Protein AF-A0A921B9Q6-F1 (afdb_monomer_lite)

Secondary structure (DSSP, 8-state):
-HHHHHHTT-------------HHHHTTS-HHHHHHHHHHHHTSTT-S-EEE--TT---GGGHHHHHHHH-S-EEEHHHHHHHHHHHHTT--SSTT--GGGHHHHHHHHHHTSPP-

Foldseek 3Di:
DVVVCVVVPDDDPDDDDPPDPDLVVQLVPDQVNVLVVQCVRLVDPPDQEDEDEDPSHPNLVCLVVSCVVNVHDYHYPVQVVVLVVCVVVVNQADVVDGSVVRSVRVSVVVVPDDDD

Radius of gyration: 15.02 Å; chains: 1; bounding box: 40×31×40 Å

Structure (mmCIF, N/CA/C/O backbone):
data_AF-A0A921B9Q6-F1
#
_entry.id   AF-A0A921B9Q6-F1
#
loop_
_atom_site.group_PDB
_atom_site.id
_atom_site.type_symbol
_atom_site.label_atom_id
_atom_site.label_alt_id
_atom_site.label_comp_id
_atom_site.label_asym_id
_atom_site.label_entity_id
_atom_site.label_seq_id
_atom_site.pdbx_PDB_ins_code
_atom_site.Cartn_x
_atom_site.Cartn_y
_atom_site.Cartn_z
_atom_site.occupancy
_atom_site.B_iso_or_equiv
_atom_site.auth_seq_id
_atom_site.auth_comp_id
_atom_site.auth_asym_id
_atom_site.auth_atom_id
_atom_site.pdbx_PDB_model_num
ATOM 1 N N . MET A 1 1 ? 5.176 -13.291 -0.754 1.00 80.06 1 MET A N 1
ATOM 2 C CA . MET A 1 1 ? 3.996 -12.389 -0.648 1.00 80.06 1 MET A CA 1
ATOM 3 C C . MET A 1 1 ? 3.135 -12.474 -1.896 1.00 80.06 1 MET A C 1
ATOM 5 O O . MET A 1 1 ? 2.001 -12.905 -1.772 1.00 80.06 1 MET A O 1
ATOM 9 N N . ARG A 1 2 ? 3.665 -12.094 -3.071 1.00 84.75 2 ARG A N 1
ATOM 10 C CA . ARG A 1 2 ? 2.978 -12.239 -4.364 1.00 84.75 2 ARG A CA 1
ATOM 11 C C . ARG A 1 2 ? 2.432 -13.653 -4.559 1.00 84.75 2 ARG A C 1
ATOM 13 O O . ARG A 1 2 ? 1.251 -13.804 -4.825 1.00 84.75 2 ARG A O 1
ATOM 20 N N . ASP A 1 3 ? 3.266 -14.660 -4.323 1.00 88.06 3 ASP A N 1
ATOM 21 C CA . ASP A 1 3 ? 2.885 -16.062 -4.532 1.00 88.06 3 ASP A CA 1
ATOM 22 C C . ASP A 1 3 ? 1.708 -16.483 -3.648 1.00 88.06 3 ASP A C 1
ATOM 24 O O . ASP A 1 3 ? 0.792 -17.143 -4.119 1.00 88.06 3 ASP A O 1
ATOM 28 N N . ASN A 1 4 ? 1.662 -16.015 -2.397 1.00 87.56 4 ASN A N 1
ATOM 29 C CA . ASN A 1 4 ? 0.531 -16.286 -1.508 1.00 87.56 4 ASN A CA 1
ATOM 30 C C . ASN A 1 4 ? -0.766 -15.663 -2.042 1.00 87.56 4 ASN A C 1
ATOM 32 O O . ASN A 1 4 ? -1.812 -16.291 -1.946 1.00 87.56 4 ASN A O 1
ATOM 36 N N . LEU A 1 5 ? -0.704 -14.454 -2.616 1.00 86.75 5 LEU A N 1
ATOM 37 C CA . LEU A 1 5 ? -1.872 -13.806 -3.221 1.00 86.75 5 LEU A CA 1
ATOM 38 C C . LEU A 1 5 ? -2.333 -14.544 -4.484 1.00 86.75 5 LEU A C 1
ATOM 40 O O . LEU A 1 5 ? -3.530 -14.761 -4.643 1.00 86.75 5 LEU A O 1
ATOM 44 N N . LEU A 1 6 ? -1.394 -14.990 -5.326 1.00 89.88 6 LEU A N 1
ATOM 45 C CA . LEU A 1 6 ? -1.701 -15.810 -6.502 1.00 89.88 6 LEU A CA 1
ATOM 46 C C . LEU A 1 6 ? -2.385 -17.125 -6.096 1.00 89.88 6 LEU A C 1
ATOM 48 O O . LEU A 1 6 ? -3.411 -17.488 -6.659 1.00 89.88 6 LEU A O 1
ATOM 52 N N . VAL A 1 7 ? -1.867 -17.806 -5.069 1.00 92.94 7 VAL A N 1
ATOM 53 C CA . VAL A 1 7 ? -2.465 -19.040 -4.527 1.00 92.94 7 VAL A CA 1
ATOM 54 C C . VAL A 1 7 ? -3.850 -18.786 -3.922 1.00 92.94 7 VAL A C 1
ATOM 56 O O . VAL A 1 7 ? -4.720 -19.647 -4.005 1.00 92.94 7 VAL A O 1
ATOM 59 N N . SER A 1 8 ? -4.087 -17.607 -3.342 1.00 89.50 8 SER A N 1
ATOM 60 C CA . SER A 1 8 ? -5.410 -17.191 -2.855 1.00 89.50 8 SER A CA 1
ATOM 61 C C . SER A 1 8 ? -6.388 -16.773 -3.964 1.00 89.50 8 SER A C 1
ATOM 63 O O . SER A 1 8 ? -7.516 -16.408 -3.646 1.00 89.50 8 SER A O 1
ATOM 65 N N . GLY A 1 9 ? -5.987 -16.834 -5.239 1.00 90.25 9 GLY A N 1
ATOM 66 C CA . GLY A 1 9 ? -6.853 -16.551 -6.385 1.00 90.25 9 GLY A CA 1
ATOM 67 C C . GLY A 1 9 ? -6.875 -15.091 -6.843 1.00 90.25 9 GLY A C 1
ATOM 68 O O . GLY A 1 9 ? -7.746 -14.729 -7.625 1.00 90.25 9 GLY A O 1
ATOM 69 N N . PHE A 1 10 ? -5.945 -14.249 -6.380 1.00 88.69 10 PHE A N 1
ATOM 70 C CA . PHE A 1 10 ? -5.804 -12.880 -6.885 1.00 88.69 10 PHE A CA 1
ATOM 71 C C . PHE A 1 10 ? -4.911 -12.837 -8.123 1.00 88.69 10 PHE A C 1
ATOM 73 O O . PHE A 1 10 ? -3.843 -13.449 -8.143 1.00 88.69 10 PHE A O 1
ATOM 80 N N . GLU A 1 11 ? -5.285 -12.033 -9.115 1.00 91.31 11 GLU A N 1
ATOM 81 C CA . GLU A 1 11 ? -4.403 -11.710 -10.234 1.00 91.31 11 GLU A CA 1
ATOM 82 C C . GLU A 1 11 ? -3.451 -10.573 -9.855 1.00 91.31 11 GLU A C 1
ATOM 84 O O . GLU A 1 11 ? -3.862 -9.532 -9.347 1.00 91.31 11 GLU A O 1
ATOM 89 N N . ILE A 1 12 ? -2.152 -10.776 -10.095 1.00 91.19 12 ILE A N 1
ATOM 90 C CA . ILE A 1 12 ? -1.110 -9.781 -9.810 1.00 91.19 12 ILE A CA 1
ATOM 91 C C . ILE A 1 12 ? -0.368 -9.465 -11.118 1.00 91.19 12 ILE A C 1
ATOM 93 O O . ILE A 1 12 ? 0.695 -10.048 -11.373 1.00 91.19 12 ILE A O 1
ATOM 97 N N . PRO A 1 13 ? -0.913 -8.575 -11.971 1.00 90.06 13 PRO A N 1
ATOM 98 C CA . PRO A 1 13 ? -0.345 -8.280 -13.290 1.00 90.06 13 PRO A CA 1
ATOM 99 C C . PRO A 1 13 ? 0.977 -7.509 -13.201 1.00 90.06 13 PRO A C 1
ATOM 101 O O . PRO A 1 13 ? 1.831 -7.609 -14.082 1.00 90.06 13 PRO A O 1
ATOM 104 N N . VAL A 1 14 ? 1.184 -6.759 -12.115 1.00 91.00 14 VAL A N 1
ATOM 105 C CA . VAL A 1 14 ? 2.367 -5.925 -11.908 1.00 91.00 14 VAL A CA 1
ATOM 106 C C . VAL A 1 14 ? 2.777 -5.904 -10.438 1.00 91.00 14 VAL A C 1
ATOM 108 O O . VAL A 1 14 ? 1.954 -5.989 -9.530 1.00 91.00 14 VAL A O 1
ATOM 111 N N . THR A 1 15 ? 4.078 -5.771 -10.202 1.00 90.94 15 THR A N 1
ATOM 112 C CA . THR A 1 15 ? 4.654 -5.533 -8.877 1.00 90.94 15 THR A CA 1
ATOM 113 C C . THR A 1 15 ? 5.704 -4.440 -8.972 1.00 90.94 15 THR A C 1
ATOM 115 O O . THR A 1 15 ? 6.477 -4.425 -9.928 1.00 90.94 15 THR A O 1
ATOM 118 N N . GLY A 1 16 ? 5.766 -3.570 -7.966 1.00 89.44 16 GLY A N 1
ATOM 119 C CA . GLY A 1 16 ? 6.840 -2.593 -7.801 1.00 89.44 16 GLY A CA 1
ATOM 120 C C . GLY A 1 16 ? 7.458 -2.681 -6.411 1.00 89.44 16 GLY A C 1
ATOM 121 O O . GLY A 1 16 ? 6.831 -3.170 -5.470 1.00 89.44 16 GLY A O 1
ATOM 122 N N . SER A 1 17 ? 8.703 -2.232 -6.300 1.00 89.31 17 SER A N 1
ATOM 123 C CA . SER A 1 17 ? 9.457 -2.166 -5.052 1.00 89.31 17 SER A CA 1
ATOM 124 C C . SER A 1 17 ? 10.441 -1.004 -5.129 1.00 89.31 17 SER A C 1
ATOM 126 O O . SER A 1 17 ? 10.955 -0.710 -6.206 1.00 89.31 17 SER A O 1
ATOM 128 N N . PHE A 1 18 ? 10.727 -0.381 -3.987 1.00 87.81 18 PHE A N 1
ATOM 129 C CA . PHE A 1 18 ? 11.846 0.556 -3.854 1.00 87.81 18 PHE A CA 1
ATOM 130 C C . PHE A 1 18 ? 13.202 -0.166 -3.784 1.00 87.81 18 PHE A C 1
ATOM 132 O O . PHE A 1 18 ? 14.233 0.487 -3.855 1.00 87.81 18 PHE A O 1
ATOM 139 N N . PHE A 1 19 ? 13.198 -1.503 -3.665 1.00 88.38 19 PHE A N 1
ATOM 140 C CA . PHE A 1 19 ? 14.391 -2.356 -3.547 1.00 88.38 19 PHE A CA 1
ATOM 141 C C . PHE A 1 19 ? 15.352 -1.936 -2.426 1.00 88.38 19 PHE A C 1
ATOM 143 O O . PHE A 1 19 ? 16.535 -2.256 -2.469 1.00 88.38 19 PHE A O 1
ATOM 150 N N . GLU A 1 20 ? 14.822 -1.263 -1.407 1.00 88.81 20 GLU A N 1
ATOM 151 C CA . GLU A 1 20 ? 15.571 -0.865 -0.226 1.00 88.81 20 GLU A CA 1
ATOM 152 C C . GLU A 1 20 ? 15.522 -1.980 0.822 1.00 88.81 20 GLU A C 1
ATOM 154 O O . GLU A 1 20 ? 14.452 -2.508 1.135 1.00 88.81 20 GLU A O 1
ATOM 159 N N . SER A 1 21 ? 16.694 -2.349 1.331 1.00 88.00 21 SER A N 1
ATOM 160 C CA . SER A 1 21 ? 16.873 -3.421 2.313 1.00 88.00 21 SER A CA 1
ATOM 161 C C . SER A 1 21 ? 17.030 -2.906 3.742 1.00 88.00 21 SER A C 1
ATOM 163 O O . SER A 1 21 ? 16.849 -3.679 4.679 1.00 88.00 21 SER A O 1
ATOM 165 N N . ASP A 1 22 ? 17.382 -1.630 3.917 1.00 88.31 22 ASP A N 1
ATOM 166 C CA . ASP A 1 22 ? 17.493 -1.008 5.234 1.00 88.31 22 ASP A CA 1
ATOM 167 C C . ASP A 1 22 ? 16.138 -0.447 5.684 1.00 88.31 22 ASP A C 1
ATOM 169 O O . ASP A 1 22 ? 15.663 0.577 5.183 1.00 88.31 22 ASP A O 1
ATOM 173 N N . ASP A 1 23 ? 15.536 -1.082 6.690 1.00 85.56 23 ASP A N 1
ATOM 174 C CA . ASP A 1 23 ? 14.266 -0.648 7.267 1.00 85.56 23 ASP A CA 1
ATOM 175 C C . ASP A 1 23 ? 14.302 0.817 7.738 1.00 85.56 23 ASP A C 1
ATOM 177 O O . ASP A 1 23 ? 13.310 1.530 7.574 1.00 85.56 23 ASP A O 1
ATOM 181 N N . PHE A 1 24 ? 15.426 1.334 8.251 1.00 87.94 24 PHE A N 1
ATOM 182 C CA . PHE A 1 24 ? 15.524 2.743 8.649 1.00 87.94 24 PHE A CA 1
ATOM 183 C C . PHE A 1 24 ? 15.416 3.690 7.457 1.00 87.94 24 PHE A C 1
ATOM 185 O O . PHE A 1 24 ? 14.918 4.811 7.600 1.00 87.94 24 PHE A O 1
ATOM 192 N N . VAL A 1 25 ? 15.911 3.285 6.289 1.00 87.19 25 VAL A N 1
ATOM 193 C CA . VAL A 1 25 ? 15.759 4.057 5.051 1.00 87.19 25 VAL A CA 1
ATOM 194 C C . VAL A 1 25 ? 14.322 3.942 4.558 1.00 87.19 25 VAL A C 1
ATOM 196 O O . VAL A 1 25 ? 13.700 4.969 4.295 1.00 87.19 25 VAL A O 1
ATOM 199 N N . VAL A 1 26 ? 13.750 2.735 4.560 1.00 86.69 26 VAL A N 1
ATOM 200 C CA . VAL A 1 26 ? 12.349 2.486 4.184 1.00 86.69 26 VAL A CA 1
ATOM 201 C C . VAL A 1 26 ? 11.377 3.372 4.970 1.00 86.69 26 VAL A C 1
ATOM 203 O O . VAL A 1 26 ? 10.496 3.998 4.380 1.00 86.69 26 VAL A O 1
ATOM 206 N N . GLY A 1 27 ? 11.558 3.492 6.289 1.00 86.00 27 GLY A N 1
ATOM 207 C CA . GLY A 1 27 ? 10.709 4.332 7.144 1.00 86.00 27 GLY A CA 1
ATOM 208 C C . GLY A 1 27 ? 10.828 5.836 6.881 1.00 86.00 27 GLY A C 1
ATOM 209 O O . GLY A 1 27 ? 9.964 6.609 7.298 1.00 86.00 27 GLY A O 1
ATOM 210 N N . ARG A 1 28 ? 11.878 6.264 6.173 1.00 88.94 28 ARG A N 1
ATOM 211 C CA . ARG A 1 28 ? 12.142 7.660 5.803 1.00 88.94 28 ARG A CA 1
ATOM 212 C C . ARG A 1 28 ? 11.844 7.969 4.340 1.00 88.94 28 ARG A C 1
ATOM 214 O O . ARG A 1 28 ? 11.991 9.128 3.963 1.00 88.94 28 ARG A O 1
ATOM 221 N N . ILE A 1 29 ? 11.407 6.984 3.550 1.00 88.88 29 ILE A N 1
ATOM 222 C CA . ILE A 1 29 ? 10.953 7.233 2.180 1.00 88.88 29 ILE A CA 1
ATOM 223 C C . ILE A 1 29 ? 9.862 8.305 2.225 1.00 88.88 29 ILE A C 1
ATOM 225 O O . ILE A 1 29 ? 8.961 8.278 3.072 1.00 88.88 29 ILE A O 1
ATOM 229 N N . ASP A 1 30 ? 10.015 9.277 1.335 1.00 90.81 30 ASP A N 1
ATOM 230 C CA . ASP A 1 30 ? 9.143 10.431 1.255 1.00 90.81 30 ASP A CA 1
ATOM 231 C C . ASP A 1 30 ? 7.706 10.012 0.873 1.00 90.81 30 ASP A C 1
ATOM 233 O O . ASP A 1 30 ? 7.528 9.184 -0.030 1.00 90.81 30 ASP A O 1
ATOM 237 N N . PRO A 1 31 ? 6.669 10.547 1.546 1.00 88.75 31 PRO A N 1
ATOM 238 C CA . PRO A 1 31 ? 5.283 10.214 1.237 1.00 88.75 31 PRO A CA 1
ATOM 239 C C . PRO A 1 31 ? 4.877 10.496 -0.216 1.00 88.75 31 PRO A C 1
ATOM 241 O O . PRO A 1 31 ? 4.138 9.696 -0.787 1.00 88.75 31 PRO A O 1
ATOM 244 N N . GLU A 1 32 ? 5.378 11.560 -0.850 1.00 89.44 32 GLU A N 1
ATOM 245 C CA . GLU A 1 32 ? 5.067 11.850 -2.256 1.00 89.44 32 GLU A CA 1
ATOM 246 C C . GLU A 1 32 ? 5.703 10.800 -3.173 1.00 89.44 32 GLU A C 1
ATOM 248 O O . GLU A 1 32 ? 5.052 10.293 -4.081 1.00 89.44 32 GLU A O 1
ATOM 253 N N . SER A 1 33 ? 6.925 10.353 -2.866 1.00 91.88 33 SER A N 1
ATOM 254 C CA . SER A 1 33 ? 7.573 9.265 -3.619 1.00 91.88 33 SER A CA 1
ATOM 255 C C . SER A 1 33 ? 6.772 7.960 -3.552 1.00 91.88 33 SER A C 1
ATOM 257 O O . SER A 1 33 ? 6.664 7.223 -4.535 1.00 91.88 33 SER A O 1
ATOM 259 N N . ILE A 1 34 ? 6.183 7.655 -2.391 1.00 90.56 34 ILE A N 1
ATOM 260 C CA . ILE A 1 34 ? 5.294 6.498 -2.229 1.00 90.56 34 ILE A CA 1
ATOM 261 C C . ILE A 1 34 ? 4.008 6.703 -3.035 1.00 90.56 34 ILE A C 1
ATOM 263 O O . ILE A 1 34 ? 3.552 5.770 -3.700 1.00 90.56 34 ILE A O 1
ATOM 267 N N . LEU A 1 35 ? 3.425 7.903 -2.992 1.00 89.56 35 LEU A N 1
ATOM 268 C CA . LEU A 1 35 ? 2.214 8.242 -3.731 1.00 89.56 35 LEU A CA 1
ATOM 269 C C . LEU A 1 35 ? 2.414 8.063 -5.241 1.00 89.56 35 LEU A C 1
ATOM 271 O O . LEU A 1 35 ? 1.650 7.317 -5.858 1.00 89.56 35 LEU A O 1
ATOM 275 N N . GLU A 1 36 ? 3.481 8.638 -5.797 1.00 91.69 36 GLU A N 1
ATOM 276 C CA . GLU A 1 36 ? 3.870 8.502 -7.204 1.00 91.69 36 GLU A CA 1
ATOM 277 C C . GLU A 1 36 ? 4.068 7.034 -7.602 1.00 91.69 36 GLU A C 1
ATOM 279 O O . GLU A 1 36 ? 3.577 6.584 -8.641 1.00 91.69 36 GLU A O 1
ATOM 284 N N . ALA A 1 37 ? 4.758 6.250 -6.765 1.00 91.12 37 ALA A N 1
ATOM 285 C CA . ALA A 1 37 ? 4.982 4.833 -7.031 1.00 91.12 37 ALA A CA 1
ATOM 286 C C . ALA A 1 37 ? 3.662 4.056 -7.106 1.00 91.12 37 ALA A C 1
ATOM 288 O O . ALA A 1 37 ? 3.482 3.215 -7.993 1.00 91.12 37 ALA A O 1
ATOM 289 N N . ILE A 1 38 ? 2.722 4.342 -6.202 1.00 90.25 38 ILE A N 1
ATOM 290 C CA . ILE A 1 38 ? 1.424 3.676 -6.224 1.00 90.25 38 ILE A CA 1
ATOM 291 C C . ILE A 1 38 ? 0.588 4.143 -7.419 1.00 90.25 38 ILE A C 1
ATOM 293 O O . ILE A 1 38 ? -0.050 3.312 -8.062 1.00 90.25 38 ILE A O 1
ATOM 297 N N . GLU A 1 39 ? 0.600 5.434 -7.750 1.00 90.06 39 GLU A N 1
ATOM 298 C CA . GLU A 1 39 ? -0.104 5.965 -8.921 1.00 90.06 39 GLU A CA 1
ATOM 299 C C . GLU A 1 39 ? 0.391 5.323 -10.211 1.00 90.06 39 GLU A C 1
ATOM 301 O O . GLU A 1 39 ? -0.406 4.835 -11.009 1.00 90.06 39 GLU A O 1
ATOM 306 N N . LYS A 1 40 ? 1.710 5.220 -10.375 1.00 90.94 40 LYS A N 1
ATOM 307 C CA . LYS A 1 40 ? 2.331 4.596 -11.543 1.00 90.94 40 LYS A CA 1
ATOM 308 C C . LYS A 1 40 ? 1.891 3.144 -11.739 1.00 90.94 40 LYS A C 1
ATOM 310 O O . LYS A 1 40 ? 1.690 2.708 -12.870 1.00 90.94 40 LYS A O 1
ATOM 315 N N . ILE A 1 41 ? 1.744 2.389 -10.651 1.00 90.50 41 ILE A N 1
ATOM 316 C CA . ILE A 1 41 ? 1.292 0.990 -10.690 1.00 90.50 41 ILE A CA 1
ATOM 317 C C . ILE A 1 41 ? -0.225 0.911 -10.909 1.00 90.50 41 ILE A C 1
ATOM 319 O O . ILE A 1 41 ? -0.695 0.119 -11.727 1.00 90.50 41 ILE A O 1
ATOM 323 N N . GLY A 1 42 ? -0.991 1.731 -10.189 1.00 87.81 42 GLY A N 1
ATOM 324 C CA . GLY A 1 42 ? -2.452 1.713 -10.186 1.00 87.81 42 GLY A CA 1
ATOM 325 C C . GLY A 1 42 ? -3.103 2.339 -11.421 1.00 87.81 42 GLY A C 1
ATOM 326 O O . GLY A 1 42 ? -4.255 2.024 -11.721 1.00 87.81 42 GLY A O 1
ATOM 327 N N . ALA A 1 43 ? -2.373 3.165 -12.175 1.00 88.06 43 ALA A N 1
ATOM 328 C CA . ALA A 1 43 ? -2.834 3.763 -13.429 1.00 88.06 43 ALA A CA 1
ATOM 329 C C . ALA A 1 43 ? -3.054 2.735 -14.552 1.00 88.06 43 ALA A C 1
ATOM 331 O O . ALA A 1 43 ? -3.687 3.050 -15.560 1.00 88.06 43 ALA A O 1
ATOM 332 N N . ARG A 1 44 ? -2.557 1.501 -14.406 1.00 87.19 44 ARG A N 1
ATOM 333 C CA . ARG A 1 44 ? -2.793 0.458 -15.405 1.00 87.19 44 ARG A CA 1
ATOM 334 C C . ARG A 1 44 ? -4.263 0.044 -15.439 1.00 87.19 44 ARG A C 1
ATOM 336 O O . ARG A 1 44 ? -4.920 -0.069 -14.406 1.00 87.19 44 ARG A O 1
ATOM 343 N N . VAL A 1 45 ? -4.768 -0.210 -16.642 1.00 85.06 45 VAL A N 1
ATOM 344 C CA . VAL A 1 45 ? -6.171 -0.587 -16.879 1.00 85.06 45 VAL A CA 1
ATOM 345 C C . VAL A 1 45 ? -6.517 -1.988 -16.373 1.00 85.06 45 VAL A C 1
ATOM 347 O O . VAL A 1 45 ? -7.675 -2.246 -16.086 1.00 85.06 45 VAL A O 1
ATOM 350 N N . ASP A 1 46 ? -5.521 -2.864 -16.230 1.00 87.00 46 ASP A N 1
ATOM 351 C CA . ASP A 1 46 ? -5.649 -4.250 -15.762 1.00 87.00 46 ASP A CA 1
ATOM 352 C C . ASP A 1 46 ? -5.533 -4.391 -14.234 1.00 87.00 46 ASP A C 1
ATOM 354 O O . ASP A 1 46 ? -5.433 -5.500 -13.719 1.00 87.00 46 ASP A O 1
ATOM 358 N N . CYS A 1 47 ? -5.530 -3.275 -13.500 1.00 85.75 47 CYS A N 1
ATOM 359 C CA . CYS A 1 47 ? -5.463 -3.259 -12.041 1.00 85.75 47 CYS A CA 1
ATOM 360 C C . CYS A 1 47 ? -6.762 -2.706 -11.448 1.00 85.75 47 CYS A C 1
ATOM 362 O O . CYS A 1 47 ? -7.068 -1.534 -11.666 1.00 85.75 47 CYS A O 1
ATOM 364 N N . ASP A 1 48 ? -7.450 -3.476 -10.608 1.00 83.06 48 ASP A N 1
ATOM 365 C CA . ASP A 1 48 ? -8.617 -2.992 -9.848 1.00 83.06 48 ASP A CA 1
ATOM 366 C C . ASP A 1 48 ? -8.225 -2.185 -8.600 1.00 83.06 48 ASP A C 1
ATOM 368 O O . ASP A 1 48 ? -9.001 -1.386 -8.081 1.00 83.06 48 ASP A O 1
ATOM 372 N N . GLY A 1 49 ? -6.991 -2.360 -8.125 1.00 84.06 49 GLY A N 1
ATOM 373 C CA . GLY A 1 49 ? -6.480 -1.688 -6.939 1.00 84.06 49 GLY A CA 1
ATOM 374 C C . GLY A 1 49 ? -4.987 -1.910 -6.746 1.00 84.06 49 GLY A C 1
ATOM 375 O O . GLY A 1 49 ? -4.342 -2.643 -7.497 1.00 84.06 49 GLY A O 1
ATOM 376 N N . VAL A 1 50 ? -4.426 -1.267 -5.720 1.00 86.06 50 VAL A N 1
ATOM 377 C CA . VAL A 1 50 ? -3.025 -1.471 -5.332 1.00 86.06 50 VAL A CA 1
ATOM 378 C C . VAL A 1 50 ? -2.937 -1.920 -3.884 1.00 86.06 50 VAL A C 1
ATOM 380 O O . VAL A 1 50 ? -3.522 -1.313 -2.984 1.00 86.06 50 VAL A O 1
ATOM 383 N N . PHE A 1 51 ? -2.169 -2.988 -3.673 1.00 85.44 51 PHE A N 1
ATOM 384 C CA . PHE A 1 51 ? -1.874 -3.530 -2.360 1.00 85.44 51 PHE A CA 1
ATOM 385 C C . PHE A 1 51 ? -0.458 -3.164 -1.917 1.00 85.44 51 PHE A C 1
ATOM 387 O O . PHE A 1 51 ? 0.516 -3.542 -2.570 1.00 85.44 51 PHE A O 1
ATOM 394 N N . VAL A 1 52 ? -0.330 -2.473 -0.781 1.00 85.69 52 VAL A N 1
ATOM 395 C CA . VAL A 1 52 ? 0.974 -2.073 -0.228 1.00 85.69 52 VAL A CA 1
ATOM 396 C C . VAL A 1 52 ? 1.314 -2.929 0.990 1.00 85.69 52 VAL A C 1
ATOM 398 O O . VAL A 1 52 ? 0.555 -3.002 1.960 1.00 85.69 52 VAL A O 1
ATOM 401 N N . SER A 1 53 ? 2.467 -3.605 0.936 1.00 81.31 53 SER A N 1
ATOM 402 C CA . SER A 1 53 ? 2.811 -4.674 1.882 1.00 81.31 53 SER A CA 1
ATOM 403 C C . SER A 1 53 ? 3.963 -4.388 2.840 1.00 81.31 53 SER A C 1
ATOM 405 O O . SER A 1 53 ? 4.305 -5.278 3.619 1.00 81.31 53 SER A O 1
ATOM 407 N N . CYS A 1 54 ? 4.618 -3.235 2.753 1.00 77.31 54 CYS A N 1
ATOM 408 C CA . CYS A 1 54 ? 5.746 -2.931 3.625 1.00 77.31 54 CYS A CA 1
ATOM 409 C C . CYS A 1 54 ? 5.234 -2.388 4.965 1.00 77.31 54 CYS A C 1
ATOM 411 O O . CYS A 1 54 ? 4.498 -1.406 4.999 1.00 77.31 54 CYS A O 1
ATOM 413 N N . THR A 1 55 ? 5.604 -3.049 6.062 1.00 70.56 55 THR A N 1
ATOM 414 C CA . THR A 1 55 ? 5.171 -2.701 7.423 1.00 70.56 55 THR A CA 1
ATOM 415 C C . THR A 1 55 ? 5.760 -1.385 7.914 1.00 70.56 55 THR A C 1
ATOM 417 O O . THR A 1 55 ? 5.135 -0.745 8.753 1.00 70.56 55 THR A O 1
ATOM 420 N N . ASN A 1 56 ? 6.922 -0.982 7.388 1.00 78.62 56 ASN A N 1
ATOM 421 C CA . ASN A 1 56 ? 7.627 0.229 7.806 1.00 78.62 56 ASN A CA 1
ATOM 422 C C . ASN A 1 56 ? 7.357 1.447 6.903 1.00 78.62 56 ASN A 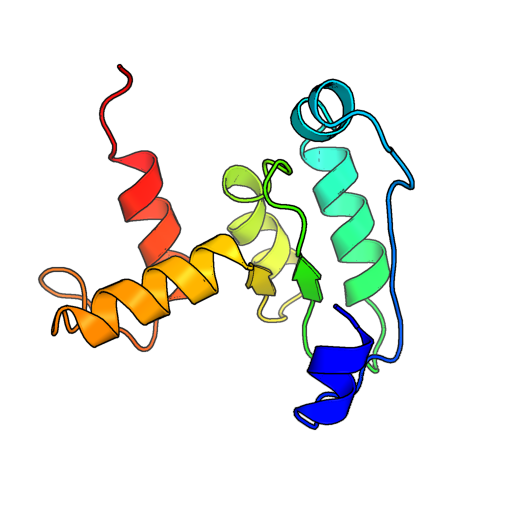C 1
ATOM 424 O O . ASN A 1 56 ? 7.865 2.534 7.156 1.00 78.62 56 ASN A O 1
ATOM 428 N N . LEU A 1 57 ? 6.565 1.281 5.840 1.00 79.06 57 LEU A N 1
ATOM 429 C CA . LEU A 1 57 ? 6.271 2.346 4.886 1.00 79.06 57 LEU A CA 1
ATOM 430 C C . LEU A 1 57 ? 5.115 3.214 5.405 1.00 79.06 57 LEU A C 1
ATOM 432 O O . LEU A 1 57 ? 4.020 2.716 5.680 1.00 79.06 57 LEU A O 1
ATOM 436 N N . ARG A 1 58 ? 5.343 4.524 5.526 1.00 79.88 58 ARG A N 1
ATOM 437 C CA . ARG A 1 58 ? 4.373 5.484 6.082 1.00 79.88 58 ARG A CA 1
ATOM 438 C C . ARG A 1 58 ? 3.340 5.901 5.040 1.00 79.88 58 ARG A C 1
ATOM 440 O O . ARG A 1 58 ? 3.369 7.008 4.522 1.00 79.88 58 ARG A O 1
ATOM 447 N N . VAL A 1 59 ? 2.443 4.981 4.712 1.00 77.81 59 VAL A N 1
ATOM 448 C CA . VAL A 1 59 ? 1.453 5.190 3.645 1.00 77.81 59 VAL A CA 1
ATOM 449 C C . VAL A 1 59 ? 0.144 5.767 4.181 1.00 77.81 59 VAL A C 1
ATOM 451 O O . VAL A 1 59 ? -0.581 6.380 3.414 1.00 77.81 59 VAL A O 1
ATOM 454 N N . ALA A 1 60 ? -0.145 5.631 5.481 1.00 77.69 60 ALA A N 1
ATOM 455 C CA . ALA A 1 60 ? -1.422 6.031 6.087 1.00 77.69 60 ALA A CA 1
ATOM 456 C C . ALA A 1 60 ? -1.866 7.455 5.700 1.00 77.69 60 ALA A C 1
ATOM 458 O O . ALA A 1 60 ? -2.974 7.642 5.206 1.00 77.69 60 ALA A O 1
ATOM 459 N N . SER A 1 61 ? -0.957 8.429 5.807 1.00 79.69 61 SER A N 1
ATOM 460 C CA . SER A 1 61 ? -1.239 9.846 5.549 1.00 79.69 61 SER A CA 1
ATOM 461 C C . SER A 1 61 ? -1.535 10.192 4.088 1.00 79.69 61 SER A C 1
ATOM 463 O O . SER A 1 61 ? -2.019 11.284 3.815 1.00 79.69 61 SER A O 1
ATOM 465 N N . ILE A 1 62 ? -1.224 9.308 3.136 1.00 82.50 62 ILE A N 1
ATOM 466 C CA . ILE A 1 62 ? -1.397 9.581 1.702 1.00 82.50 62 ILE A CA 1
ATOM 467 C C . ILE A 1 62 ? -2.523 8.773 1.063 1.00 82.50 62 ILE A C 1
ATOM 469 O O . ILE A 1 62 ? -2.796 9.008 -0.108 1.00 82.50 62 ILE A O 1
ATOM 473 N N . ILE A 1 63 ? -3.172 7.845 1.786 1.00 79.75 63 ILE A N 1
ATOM 474 C CA . ILE A 1 63 ? -4.178 6.904 1.241 1.00 79.75 63 ILE A CA 1
ATOM 475 C C . ILE A 1 63 ? -5.372 7.621 0.619 1.00 79.75 63 ILE A C 1
ATOM 477 O O . ILE A 1 63 ? -5.821 7.230 -0.454 1.00 79.75 63 ILE A O 1
ATOM 481 N N . GLU A 1 64 ? -5.881 8.665 1.260 1.00 78.38 64 GLU A N 1
ATOM 482 C CA . GLU A 1 64 ? -7.073 9.359 0.764 1.00 78.38 64 GLU A CA 1
ATOM 483 C C . GLU A 1 64 ? -6.776 10.100 -0.538 1.00 78.38 64 GLU A C 1
ATOM 485 O O . GLU A 1 64 ? -7.492 9.940 -1.526 1.00 78.38 64 GLU A O 1
ATOM 490 N N . THR A 1 65 ? -5.656 10.828 -0.587 1.00 82.81 65 THR A N 1
ATOM 491 C CA . THR A 1 65 ? -5.156 11.485 -1.806 1.00 82.81 65 THR A CA 1
ATOM 492 C C . THR A 1 65 ? -4.988 10.481 -2.942 1.00 82.81 65 THR A C 1
ATOM 494 O O . THR A 1 65 ? -5.388 10.694 -4.083 1.00 82.81 65 THR A O 1
ATOM 497 N N . ALA A 1 66 ? -4.410 9.347 -2.596 1.00 82.88 66 ALA A N 1
ATOM 498 C CA . ALA A 1 66 ? -4.163 8.209 -3.444 1.00 82.88 66 ALA A CA 1
ATOM 499 C C . ALA A 1 66 ? -5.418 7.573 -4.066 1.00 82.88 66 ALA A C 1
ATOM 501 O O . ALA A 1 66 ? -5.413 7.235 -5.255 1.00 82.88 66 ALA A O 1
ATOM 502 N N . GLU A 1 67 ? -6.458 7.359 -3.263 1.00 79.94 67 GLU A N 1
ATOM 503 C CA . GLU A 1 67 ? -7.748 6.825 -3.703 1.00 79.94 67 GLU A CA 1
ATOM 504 C C . GLU A 1 67 ? -8.492 7.850 -4.555 1.00 79.94 67 GLU A C 1
ATOM 506 O O . GLU A 1 67 ? -8.978 7.507 -5.632 1.00 79.94 67 GLU A O 1
ATOM 511 N N . AL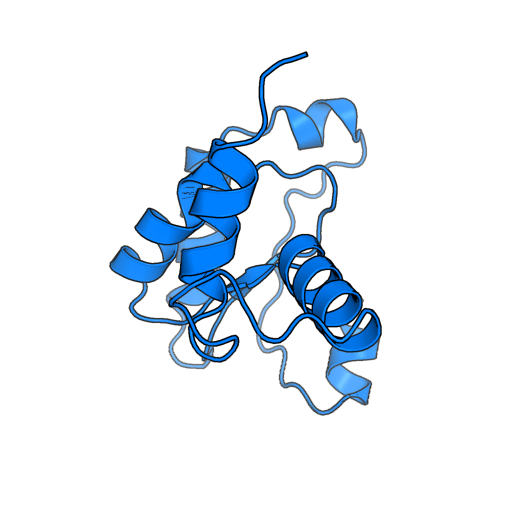A A 1 68 ? -8.493 9.118 -4.136 1.00 81.88 68 ALA A N 1
ATOM 512 C CA . ALA A 1 68 ? -9.107 10.209 -4.883 1.00 81.88 68 ALA A CA 1
ATOM 513 C C . ALA A 1 68 ? -8.496 10.368 -6.284 1.00 81.88 68 ALA A C 1
ATOM 515 O O . ALA A 1 68 ? -9.223 10.566 -7.255 1.00 81.88 68 ALA A O 1
ATOM 516 N N . ARG A 1 69 ? -7.167 10.244 -6.407 1.00 84.06 69 ARG A N 1
ATOM 517 C CA . ARG A 1 69 ? -6.464 10.374 -7.693 1.00 84.06 69 ARG A CA 1
ATOM 518 C C . ARG A 1 69 ? -6.643 9.165 -8.613 1.00 84.06 69 ARG A C 1
ATOM 520 O O . ARG A 1 69 ? -6.709 9.342 -9.824 1.00 84.06 69 ARG A O 1
ATOM 527 N N . LEU A 1 70 ? -6.707 7.947 -8.069 1.00 80.75 70 LEU A N 1
ATOM 528 C CA . LEU A 1 70 ? -6.843 6.734 -8.887 1.00 80.75 70 LEU A CA 1
ATOM 529 C C . LEU A 1 70 ? -8.293 6.330 -9.167 1.00 80.75 70 LEU A C 1
ATOM 531 O O . LEU A 1 70 ? -8.522 5.562 -10.098 1.00 80.75 70 LEU A O 1
ATOM 535 N N . GLY A 1 71 ? -9.255 6.768 -8.350 1.00 74.56 71 GLY A N 1
ATOM 536 C CA . GLY A 1 71 ? -10.634 6.272 -8.402 1.00 74.56 71 GLY A CA 1
ATOM 537 C C . GLY A 1 71 ? -10.754 4.763 -8.133 1.00 74.56 71 GLY A C 1
ATOM 538 O O . GLY A 1 71 ? -11.762 4.157 -8.483 1.00 74.56 71 GLY A O 1
ATOM 539 N N . LYS A 1 72 ? -9.716 4.151 -7.547 1.00 73.69 72 LYS A N 1
ATOM 540 C CA . LYS A 1 72 ? -9.587 2.710 -7.284 1.00 73.69 72 LYS A CA 1
ATOM 541 C C . LYS A 1 72 ? -9.302 2.472 -5.809 1.00 73.69 72 LYS A C 1
ATOM 543 O O . LYS A 1 72 ? -8.514 3.202 -5.206 1.00 73.69 72 LYS A O 1
ATOM 548 N N . THR A 1 73 ? -9.906 1.430 -5.245 1.00 60.62 73 THR A N 1
ATOM 549 C CA . THR A 1 73 ? -9.745 1.062 -3.833 1.00 60.62 73 THR A CA 1
ATOM 550 C C . THR A 1 73 ? -8.314 0.603 -3.548 1.00 60.62 73 THR A C 1
ATOM 552 O O . THR A 1 73 ? -7.723 -0.148 -4.331 1.00 60.62 73 THR A O 1
ATOM 555 N N . ARG A 1 74 ? -7.738 1.026 -2.414 1.00 61.94 74 ARG A N 1
ATOM 556 C CA . ARG A 1 74 ? -6.417 0.553 -1.974 1.00 61.94 74 ARG A CA 1
ATOM 557 C C . ARG A 1 74 ? -6.512 -0.252 -0.686 1.00 61.94 74 ARG A C 1
ATOM 559 O O . ARG A 1 74 ? -7.244 0.078 0.241 1.00 61.94 74 ARG A O 1
ATOM 566 N N . HIS A 1 75 ? -5.709 -1.310 -0.607 1.00 59.88 75 HIS A N 1
ATOM 567 C CA . HIS A 1 75 ? -5.635 -2.165 0.575 1.00 59.88 75 HIS A CA 1
ATOM 568 C C . HIS A 1 75 ? -4.210 -2.173 1.131 1.00 59.88 75 HIS A C 1
ATOM 570 O O . HIS A 1 75 ? -3.249 -2.471 0.424 1.00 59.88 75 HIS A O 1
ATOM 576 N N . LEU A 1 76 ? -4.056 -1.869 2.419 1.00 61.38 76 LEU A N 1
ATOM 577 C CA . LEU A 1 76 ? -2.773 -1.972 3.113 1.00 61.38 76 LEU A CA 1
ATOM 578 C C . LEU A 1 76 ? -2.776 -3.169 4.043 1.00 61.38 76 LEU A C 1
ATOM 580 O O . LEU A 1 76 ? -3.774 -3.428 4.715 1.00 61.38 76 LEU A O 1
ATOM 584 N N . LYS A 1 77 ? -1.631 -3.850 4.158 1.00 58.22 77 LYS A N 1
ATOM 585 C CA . LYS A 1 77 ? -1.469 -4.972 5.097 1.00 58.22 77 LYS A CA 1
ATOM 586 C C . LYS A 1 77 ? -1.886 -4.635 6.521 1.00 58.22 77 LYS A C 1
ATOM 588 O O . LYS A 1 77 ? -2.645 -5.388 7.120 1.00 58.22 77 LYS A O 1
ATOM 593 N N . ASN A 1 78 ? -1.397 -3.516 7.050 1.00 62.06 78 ASN A N 1
ATOM 594 C CA . ASN A 1 78 ? -1.664 -3.140 8.436 1.00 62.06 78 ASN A CA 1
ATOM 595 C C . ASN A 1 78 ? -3.147 -2.795 8.640 1.00 62.06 78 ASN A C 1
ATOM 597 O O . ASN A 1 78 ? -3.703 -3.106 9.686 1.00 62.06 78 ASN A O 1
ATOM 601 N N . HIS A 1 79 ? -3.816 -2.257 7.615 1.00 63.72 79 HIS A N 1
ATOM 602 C CA . HIS A 1 79 ? -5.246 -1.949 7.667 1.00 63.72 79 HIS A CA 1
ATOM 603 C C . HIS A 1 79 ? -6.100 -3.217 7.565 1.00 63.72 79 HIS A C 1
ATOM 605 O O . HIS A 1 79 ? -7.044 -3.387 8.331 1.00 63.72 79 HIS A O 1
ATOM 611 N N . ALA A 1 80 ? -5.730 -4.146 6.678 1.00 67.00 80 ALA A N 1
ATOM 612 C CA . ALA A 1 80 ? -6.371 -5.453 6.567 1.00 67.00 80 ALA A CA 1
ATOM 613 C C . ALA A 1 80 ? -6.216 -6.271 7.860 1.00 67.00 80 ALA A C 1
ATOM 615 O O . ALA A 1 80 ? -7.166 -6.914 8.303 1.00 67.00 80 ALA A O 1
ATOM 616 N N . LEU A 1 81 ? -5.042 -6.207 8.499 1.00 67.12 81 LEU A N 1
ATOM 617 C CA . LEU A 1 81 ? -4.796 -6.853 9.785 1.00 67.12 81 LEU A CA 1
ATOM 618 C C . LEU A 1 81 ? -5.610 -6.202 10.908 1.00 67.12 81 LEU A C 1
ATOM 620 O O . LEU A 1 81 ? -6.279 -6.916 11.649 1.00 67.12 81 LEU A O 1
ATOM 624 N N . ALA A 1 82 ? -5.604 -4.869 11.015 1.00 68.62 82 ALA A N 1
ATOM 625 C CA . ALA A 1 82 ? -6.402 -4.147 12.007 1.00 68.62 82 ALA A CA 1
ATOM 626 C C . ALA A 1 82 ? -7.901 -4.461 11.862 1.00 68.62 82 ALA A C 1
ATOM 628 O O . ALA A 1 82 ? -8.563 -4.791 12.843 1.00 68.62 82 ALA A O 1
ATOM 629 N N . TRP A 1 83 ? -8.420 -4.457 10.631 1.00 70.19 83 TRP A N 1
ATOM 630 C CA . TRP A 1 83 ? -9.789 -4.877 10.321 1.00 70.19 83 TRP A CA 1
ATOM 631 C C . TRP A 1 83 ? -10.089 -6.302 10.774 1.00 70.19 83 TRP A C 1
ATOM 633 O O . TRP A 1 83 ? -11.113 -6.563 11.409 1.00 70.19 83 TRP A O 1
ATOM 643 N N . HIS A 1 84 ? -9.188 -7.232 10.457 1.00 71.00 84 HIS A N 1
ATOM 644 C CA . HIS A 1 84 ? -9.357 -8.632 10.806 1.00 71.00 84 HIS A CA 1
ATOM 645 C C . HIS A 1 84 ? -9.355 -8.839 12.32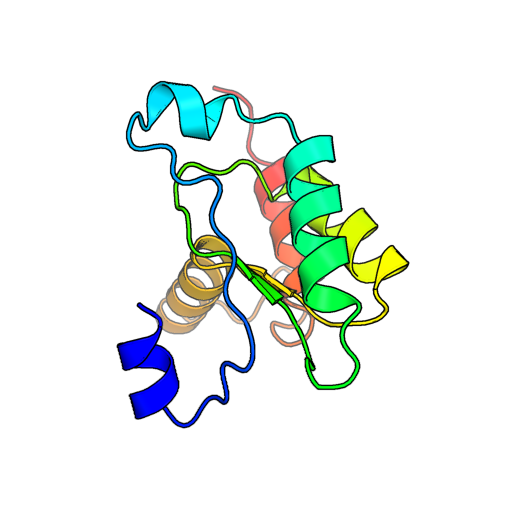8 1.00 71.00 84 HIS A C 1
ATOM 647 O O . HIS A 1 84 ? -10.222 -9.536 12.850 1.00 71.00 84 HIS A O 1
ATOM 653 N N . LEU A 1 85 ? -8.449 -8.173 13.051 1.00 74.81 85 LEU A N 1
ATOM 654 C CA . LEU A 1 85 ? -8.385 -8.210 14.514 1.00 74.81 85 LEU A CA 1
ATOM 655 C C . LEU A 1 85 ? -9.646 -7.626 15.163 1.00 74.81 85 LEU A C 1
ATOM 657 O O . LEU A 1 85 ? -10.164 -8.210 16.112 1.00 74.81 85 LEU A O 1
ATOM 661 N N . LEU A 1 86 ? -10.183 -6.526 14.630 1.00 73.19 86 LEU A N 1
ATOM 662 C CA . LEU A 1 86 ? -11.427 -5.928 15.125 1.00 73.19 86 LEU A CA 1
ATOM 663 C C . LEU A 1 86 ? -12.622 -6.873 14.942 1.00 73.19 86 LEU A C 1
ATOM 665 O O . LEU A 1 86 ? -13.417 -7.041 15.868 1.00 73.19 86 LEU A O 1
ATOM 669 N N . ARG A 1 87 ? -12.706 -7.574 13.803 1.00 73.12 87 ARG A N 1
ATOM 670 C CA . ARG A 1 87 ? -13.724 -8.615 13.588 1.00 73.12 87 ARG A CA 1
ATOM 671 C C . ARG A 1 87 ? -13.576 -9.792 14.550 1.00 73.12 87 ARG A C 1
ATOM 673 O O . ARG A 1 87 ? -14.581 -10.234 15.102 1.00 73.12 87 ARG A O 1
ATOM 680 N N . LEU A 1 88 ? -12.353 -10.275 14.779 1.00 74.56 88 LEU A N 1
ATOM 681 C CA . LEU A 1 88 ? -12.087 -11.349 15.746 1.00 74.56 88 LEU A CA 1
ATOM 682 C C . LEU A 1 88 ? -12.427 -10.933 17.185 1.00 74.56 88 LEU A C 1
ATOM 684 O O . LEU A 1 88 ? -12.909 -11.755 17.958 1.00 74.56 88 LEU A O 1
ATOM 688 N N . ALA A 1 89 ? -12.246 -9.656 17.526 1.00 79.75 89 ALA A N 1
ATOM 689 C CA . ALA A 1 89 ? -12.631 -9.087 18.816 1.00 79.75 89 ALA A CA 1
ATOM 690 C C . ALA A 1 89 ? -14.148 -8.829 18.956 1.00 79.75 89 ALA A C 1
ATOM 692 O O . ALA A 1 89 ? -14.594 -8.343 19.994 1.00 79.75 89 ALA A O 1
ATOM 693 N N . GLY A 1 90 ? -14.954 -9.119 17.926 1.00 77.12 90 GLY A N 1
ATOM 694 C CA . GLY A 1 90 ? -16.399 -8.871 17.921 1.00 77.12 90 GLY A CA 1
ATOM 695 C C . GLY A 1 90 ? -16.788 -7.396 17.758 1.00 77.12 90 GLY A C 1
ATOM 696 O O . GLY A 1 90 ? -17.961 -7.048 17.910 1.00 77.12 90 GLY A O 1
ATOM 697 N N . ILE A 1 91 ? -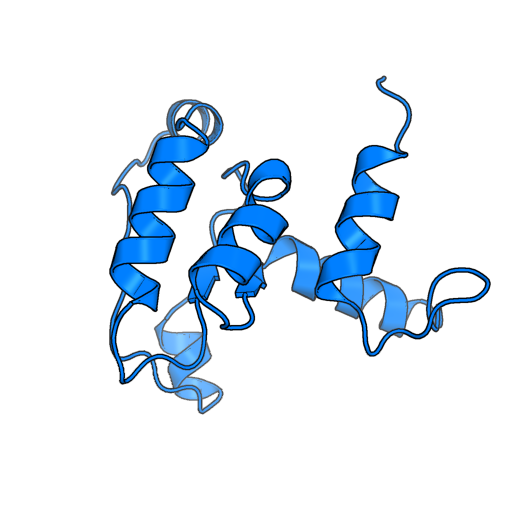15.833 -6.522 17.429 1.00 73.94 91 ILE A N 1
ATOM 698 C CA . ILE A 1 91 ? -16.060 -5.090 17.232 1.00 73.94 91 ILE A CA 1
ATOM 699 C C . ILE A 1 91 ? -16.599 -4.887 15.817 1.00 73.94 91 ILE A C 1
ATOM 701 O O . ILE A 1 91 ? -15.890 -5.106 14.839 1.00 73.94 91 ILE A O 1
ATOM 705 N N . LYS A 1 92 ? -17.869 -4.473 15.703 1.00 63.62 92 LYS A N 1
ATOM 706 C CA . LYS A 1 92 ? -18.580 -4.338 14.415 1.00 63.62 92 LYS A CA 1
ATOM 707 C C . LYS A 1 92 ? -18.343 -3.008 13.676 1.00 63.62 92 LYS A C 1
ATOM 709 O O . LYS A 1 92 ? -18.869 -2.811 12.582 1.00 63.62 92 LYS A O 1
ATOM 714 N N . GLY A 1 93 ? -17.558 -2.111 14.260 1.00 61.00 93 GLY A N 1
ATOM 715 C CA . GLY A 1 93 ? -17.293 -0.769 13.748 1.00 61.00 93 GLY A CA 1
ATOM 716 C C . GLY A 1 93 ? -17.128 0.235 14.886 1.00 61.00 93 GLY A C 1
ATOM 717 O O . GLY A 1 93 ? -17.196 -0.129 16.061 1.00 61.00 93 GLY A O 1
ATOM 718 N N . LEU A 1 94 ? -16.901 1.496 14.531 1.00 57.00 94 LEU A N 1
ATOM 719 C CA . LEU A 1 94 ? -16.936 2.619 15.471 1.00 57.00 94 LEU A CA 1
ATOM 720 C C . LEU A 1 94 ? -18.391 2.985 15.813 1.00 57.00 94 LEU A C 1
ATOM 722 O O . LEU A 1 94 ? -19.295 2.686 15.026 1.00 57.00 94 LEU A O 1
ATOM 726 N N . PRO A 1 95 ? -18.657 3.668 16.943 1.00 46.50 95 PRO A N 1
ATOM 727 C CA . PRO A 1 95 ? -19.988 4.198 17.233 1.00 46.50 95 PRO A CA 1
ATOM 728 C C . PRO A 1 95 ? -20.518 5.023 16.045 1.00 46.50 95 PRO A C 1
ATOM 730 O O . PRO A 1 95 ? -19.902 6.008 15.646 1.00 46.50 95 PRO A O 1
ATOM 733 N N . GLY A 1 96 ? -21.643 4.599 15.458 1.00 50.00 96 GLY A N 1
ATOM 734 C CA . GLY A 1 96 ? -22.283 5.274 14.318 1.00 50.00 96 GLY A CA 1
ATOM 735 C C . GLY A 1 96 ? -21.738 4.926 12.925 1.00 50.00 96 GLY A C 1
ATOM 736 O O . GLY A 1 96 ? -22.146 5.554 11.952 1.00 50.00 96 GLY A O 1
ATOM 737 N N . LYS A 1 97 ? -20.837 3.944 12.797 1.00 50.91 97 LYS A N 1
ATOM 738 C CA . LYS A 1 97 ? -20.103 3.670 11.554 1.00 50.91 97 LYS A CA 1
ATOM 739 C C . LYS A 1 97 ? -19.909 2.159 11.332 1.00 50.91 97 LYS A C 1
ATOM 741 O O . LYS A 1 97 ? -19.393 1.459 12.196 1.00 50.91 97 LYS A O 1
ATOM 746 N N . ASN A 1 98 ? -20.346 1.644 10.177 1.00 51.03 98 ASN A N 1
ATOM 747 C CA . ASN A 1 98 ? -20.331 0.206 9.871 1.00 51.03 98 ASN A CA 1
ATOM 748 C C . ASN A 1 98 ? -18.980 -0.240 9.269 1.00 51.03 98 ASN A C 1
ATOM 750 O O . ASN A 1 98 ? -18.362 0.505 8.507 1.00 51.03 98 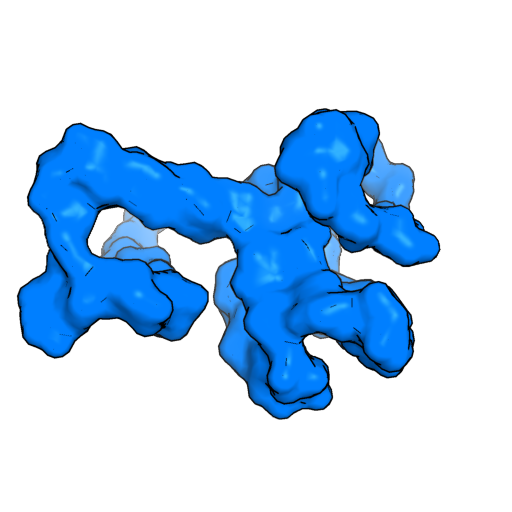ASN A O 1
ATOM 754 N N . LEU A 1 99 ? -18.553 -1.475 9.558 1.00 49.16 99 LEU A N 1
ATOM 755 C CA . LEU A 1 99 ? -17.290 -2.087 9.094 1.00 49.16 99 LEU A CA 1
ATOM 756 C C . LEU A 1 99 ? -17.108 -2.166 7.567 1.00 49.16 99 LEU A C 1
ATOM 758 O O . LEU A 1 99 ? -16.019 -2.504 7.112 1.00 49.16 99 LEU A O 1
ATOM 762 N N . GLU A 1 100 ? -18.157 -1.950 6.776 1.00 51.12 100 GLU A N 1
ATOM 763 C CA . GLU A 1 100 ? -18.093 -2.045 5.309 1.00 51.12 100 GLU A CA 1
ATOM 764 C C . GLU A 1 100 ? -17.444 -0.816 4.655 1.00 51.12 100 GLU A C 1
ATOM 766 O O . GLU A 1 100 ? -16.908 -0.910 3.558 1.00 51.12 100 GLU A O 1
ATOM 771 N N . SER A 1 101 ? -17.383 0.315 5.361 1.00 53.19 101 SER A N 1
ATOM 772 C CA . SER A 1 101 ? -16.729 1.561 4.920 1.00 53.19 101 SER A CA 1
ATOM 773 C C . SER A 1 101 ? -15.270 1.684 5.402 1.00 53.19 101 SER A C 1
ATOM 775 O O . SER A 1 101 ? -14.779 2.775 5.689 1.00 53.19 101 SER A O 1
ATOM 777 N N . PHE A 1 102 ? -14.582 0.551 5.555 1.00 55.16 102 PHE A N 1
ATOM 778 C CA . PHE A 1 102 ? -13.359 0.436 6.354 1.00 55.16 102 PHE A CA 1
ATOM 779 C C . PHE A 1 102 ? -12.089 1.171 5.894 1.00 55.16 102 PHE A C 1
ATOM 781 O O . PHE A 1 102 ? -11.275 1.460 6.771 1.00 55.16 102 PHE A O 1
ATOM 788 N N . PRO A 1 103 ? -11.867 1.504 4.607 1.00 52.31 103 PRO A N 1
ATOM 789 C CA . PRO A 1 103 ? -10.669 2.259 4.241 1.00 52.31 103 PRO A CA 1
ATOM 790 C C . PRO A 1 103 ? -10.642 3.655 4.884 1.00 52.31 103 PRO A C 1
ATOM 792 O O . PRO A 1 103 ? -9.636 4.022 5.480 1.00 52.31 103 PRO A O 1
ATOM 795 N N . GLY A 1 104 ? -11.766 4.385 4.870 1.00 52.38 104 GLY A N 1
ATOM 796 C CA . GLY A 1 104 ? -11.829 5.760 5.389 1.00 52.38 104 GLY A CA 1
ATOM 797 C C . GLY A 1 104 ? -11.906 5.875 6.916 1.00 52.38 104 GLY A C 1
ATOM 798 O O . GLY A 1 104 ? -11.550 6.897 7.487 1.00 52.38 104 GLY A O 1
ATOM 799 N N . GLN A 1 105 ? -12.354 4.828 7.614 1.00 52.00 105 GLN A N 1
ATOM 800 C CA . GLN A 1 105 ? -12.558 4.880 9.071 1.00 52.00 105 GLN A CA 1
ATOM 801 C C . GLN A 1 105 ? -11.299 4.578 9.882 1.00 52.00 105 GLN A C 1
ATOM 803 O O . GLN A 1 105 ? -11.221 4.952 11.052 1.00 52.00 105 GLN A O 1
ATOM 808 N N . LEU A 1 106 ? -10.323 3.886 9.288 1.00 56.41 106 LEU A N 1
ATOM 809 C CA . LEU A 1 106 ? -9.091 3.552 9.993 1.00 56.41 106 LEU A CA 1
ATOM 810 C C . LEU A 1 106 ? -8.176 4.770 10.156 1.00 56.41 106 LEU A C 1
ATOM 812 O O . LEU A 1 106 ? -7.526 4.886 11.190 1.00 56.41 106 LEU A O 1
ATOM 816 N N . ASN A 1 107 ? -8.172 5.685 9.181 1.00 52.62 107 ASN A N 1
ATOM 817 C CA . ASN A 1 107 ? -7.389 6.920 9.248 1.00 52.62 107 ASN A CA 1
ATOM 818 C C . ASN A 1 107 ? -7.845 7.792 10.426 1.00 52.62 107 ASN A C 1
ATOM 820 O O . ASN A 1 107 ? -7.030 8.129 11.274 1.00 52.62 107 ASN A O 1
ATOM 824 N N . GLU A 1 108 ? -9.155 8.020 10.588 1.00 53.16 108 GLU A N 1
ATOM 825 C CA . GLU A 1 108 ? -9.701 8.757 11.744 1.00 53.16 108 GLU A CA 1
ATOM 826 C C . GLU A 1 108 ? -9.363 8.109 13.102 1.00 53.16 108 GLU A C 1
ATOM 828 O O . GLU A 1 108 ? -9.214 8.801 14.110 1.00 53.16 108 GLU A O 1
ATOM 833 N N . LEU A 1 109 ? -9.266 6.776 13.150 1.00 50.06 109 LEU A N 1
ATOM 834 C CA . LEU A 1 109 ? -8.904 6.016 14.352 1.00 50.06 109 LEU A CA 1
ATOM 835 C C . LEU A 1 109 ? -7.410 6.091 14.679 1.00 50.06 109 LEU A C 1
ATOM 837 O O . LEU A 1 109 ? -7.042 6.084 15.857 1.00 50.06 109 LEU A O 1
ATOM 841 N N . MET A 1 110 ? -6.565 6.116 13.648 1.00 52.31 110 MET A N 1
ATOM 842 C CA . MET A 1 110 ? -5.113 6.203 13.772 1.00 52.31 110 MET A CA 1
ATOM 843 C C . MET A 1 110 ? -4.654 7.639 14.053 1.00 52.31 110 MET A C 1
ATOM 845 O O . MET A 1 110 ? -3.774 7.820 14.891 1.00 52.31 110 MET A O 1
ATOM 849 N N . ASP A 1 111 ? -5.296 8.644 13.452 1.00 53.28 111 ASP A N 1
ATOM 850 C CA . ASP A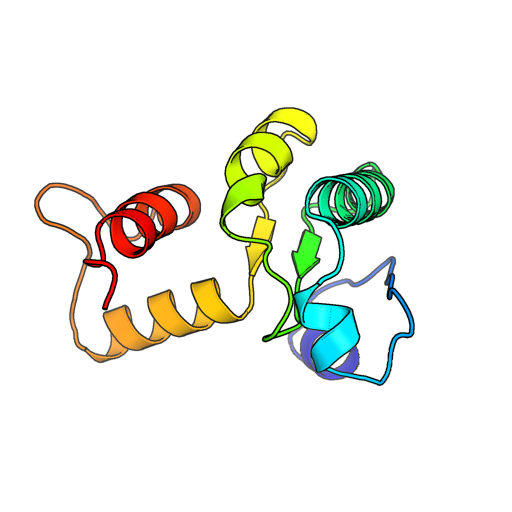 1 111 ? -4.994 10.067 13.661 1.00 53.28 111 ASP A CA 1
ATOM 851 C C . ASP A 1 111 ? -5.462 10.584 15.034 1.00 53.28 111 ASP A C 1
ATOM 853 O O . ASP A 1 111 ? -4.880 11.521 15.575 1.00 53.28 111 ASP A O 1
ATOM 857 N N . ASN A 1 112 ? -6.472 9.952 15.649 1.00 46.03 112 ASN A N 1
ATOM 858 C CA . ASN A 1 112 ? -6.927 10.275 17.011 1.00 46.03 112 ASN A CA 1
ATOM 859 C C . ASN A 1 112 ? -6.163 9.536 18.126 1.00 46.03 112 ASN A C 1
ATOM 861 O O . ASN A 1 112 ? -6.589 9.559 19.285 1.00 46.03 112 ASN A O 1
ATOM 865 N N . GLN A 1 113 ? -5.047 8.864 17.823 1.00 45.91 113 GLN A N 1
ATOM 866 C CA . GLN A 1 113 ? -4.201 8.311 18.880 1.00 45.91 113 GLN A CA 1
ATOM 867 C C . GLN A 1 113 ? -3.357 9.436 19.501 1.00 45.91 113 GLN A C 1
ATOM 869 O O . GLN A 1 113 ? -2.624 10.110 18.776 1.00 45.91 113 GLN A O 1
ATOM 874 N N . PRO A 1 114 ? -3.421 9.659 20.828 1.00 32.16 114 PRO A N 1
ATOM 875 C CA . PRO A 1 114 ? -2.608 10.680 21.472 1.00 32.16 114 PRO A CA 1
ATOM 876 C C . PRO A 1 114 ? -1.126 10.372 21.241 1.00 32.16 114 PRO A C 1
ATOM 878 O O . PRO A 1 114 ? -0.663 9.261 21.515 1.00 32.16 114 PRO A O 1
ATOM 881 N N . SER A 1 115 ? -0.391 11.365 20.738 1.00 36.28 115 SER A N 1
ATOM 882 C CA . SER A 1 115 ? 1.065 11.318 20.643 1.00 36.28 115 SER A CA 1
ATOM 883 C C . SER A 1 115 ? 1.636 11.020 22.030 1.00 36.28 115 SER A C 1
ATOM 885 O O . SER A 1 115 ? 1.428 11.808 22.957 1.00 36.28 115 SER A O 1
ATOM 887 N N . LYS A 1 116 ? 2.303 9.873 22.179 1.00 36.06 116 LYS A N 1
ATOM 888 C CA . LYS A 1 116 ? 3.171 9.626 23.334 1.00 36.06 116 LYS A CA 1
ATOM 889 C C . LYS A 1 116 ? 4.424 10.482 23.244 1.00 36.06 116 LYS A C 1
ATOM 891 O O . LYS A 1 116 ? 4.919 10.654 22.108 1.00 36.06 116 LYS A O 1
#

pLDDT: mean 75.31, std 15.57, range [32.16, 92.94]

Sequence (116 aa):
MRDNLLVSGFEIPVTGSFFESDDFVVGRIDPESILEAIEKIGARVDCDGVFVSCTNLRVASIIETAEARLGKTRHLKNHALAWHLLRLAGIKGLPGKNLESFPGQLNELMDNQPSK